Protein AF-A0A1X0NK76-F1 (afdb_monomer)

Organism: NCBI:txid67003

Mean predicted aligned error: 13.23 Å

Sequence (134 aa):
MSCSSSSSSSSSNCDDVDGAGICTAAGELAAQIEDCASVLTCIDSEVSVRSIQPLSPRGSTVTACVTWRTTPLLPPSPQTRTPPMTNTTETQSVTLRFSYSGGFTCGENSGSASVYESLMSLLLANGCGVRKGA

Nearest PDB structures (foldseek):
  8e5f-assembly1_A  TM=4.861E-01  e=2.074E+00  Pyrobaculum calidifontis
  8tw2-assembly1_HQ  TM=3.983E-01  e=6.989E+00  Acinetobacter phage AP205

pLDDT: mean 74.04, std 18.99, range [38.06, 94.12]

Structure (mmCIF, N/CA/C/O backbone):
data_AF-A0A1X0NK76-F1
#
_entry.id   AF-A0A1X0NK76-F1
#
loop_
_atom_site.group_PDB
_atom_site.id
_atom_site.type_symbol
_atom_site.label_atom_id
_atom_site.label_alt_id
_atom_site.label_comp_id
_atom_site.label_asym_id
_atom_site.label_entity_id
_atom_site.label_seq_id
_atom_site.pdbx_PDB_ins_code
_atom_site.Cartn_x
_atom_site.Cartn_y
_atom_site.Cartn_z
_atom_site.occupancy
_atom_site.B_iso_or_equiv
_atom_site.auth_seq_id
_atom_site.auth_comp_id
_atom_site.auth_asym_id
_atom_site.auth_atom_id
_atom_site.pdbx_PDB_model_num
ATOM 1 N N . MET A 1 1 ? 36.533 -6.574 -50.248 1.00 38.06 1 MET A N 1
ATOM 2 C CA . MET A 1 1 ? 36.543 -6.136 -48.836 1.00 38.06 1 MET A CA 1
ATOM 3 C C . MET A 1 1 ? 35.907 -4.753 -48.818 1.00 38.06 1 MET A C 1
ATOM 5 O O . MET A 1 1 ? 36.454 -3.885 -49.473 1.00 38.06 1 MET A O 1
ATOM 9 N N . SER A 1 2 ? 34.742 -4.456 -48.261 1.00 39.25 2 SER A N 1
ATOM 10 C CA . SER A 1 2 ? 33.716 -5.221 -47.553 1.00 39.25 2 SER A CA 1
ATOM 11 C C . SER A 1 2 ? 32.399 -4.464 -47.770 1.00 39.25 2 SER A C 1
ATOM 13 O O . SER A 1 2 ? 32.395 -3.236 -47.775 1.00 39.25 2 SER A O 1
ATOM 15 N N . CYS A 1 3 ? 31.301 -5.184 -47.980 1.00 39.66 3 CYS A N 1
ATOM 16 C CA . CYS A 1 3 ? 29.947 -4.642 -47.941 1.00 39.66 3 CYS A CA 1
ATOM 17 C C . CYS A 1 3 ? 29.453 -4.684 -46.488 1.00 39.66 3 CYS A C 1
ATOM 19 O O . CYS A 1 3 ? 29.413 -5.752 -45.881 1.00 39.66 3 CYS A O 1
ATOM 21 N N . SER A 1 4 ? 29.088 -3.534 -45.922 1.00 50.41 4 SER A N 1
ATOM 22 C CA . SER A 1 4 ? 28.442 -3.469 -44.609 1.00 50.41 4 SER A CA 1
ATOM 23 C C . SER A 1 4 ? 26.931 -3.455 -44.809 1.00 50.41 4 SER A C 1
ATOM 25 O O . SER A 1 4 ? 26.382 -2.490 -45.334 1.00 50.41 4 SER A O 1
ATOM 27 N N . SER A 1 5 ? 26.284 -4.556 -44.427 1.00 47.38 5 SER A N 1
ATOM 28 C CA . SER A 1 5 ? 24.828 -4.679 -44.359 1.00 47.38 5 SER A CA 1
ATOM 29 C C . SER A 1 5 ? 24.337 -4.281 -42.970 1.00 47.38 5 SER A C 1
ATOM 31 O O . SER A 1 5 ? 24.960 -4.610 -41.961 1.00 47.38 5 SER A O 1
ATOM 33 N N . SER A 1 6 ? 23.215 -3.572 -42.951 1.00 51.22 6 SER A N 1
ATOM 34 C CA . SER A 1 6 ? 22.440 -3.186 -41.779 1.00 51.22 6 SER A CA 1
ATOM 35 C C . SER A 1 6 ? 22.033 -4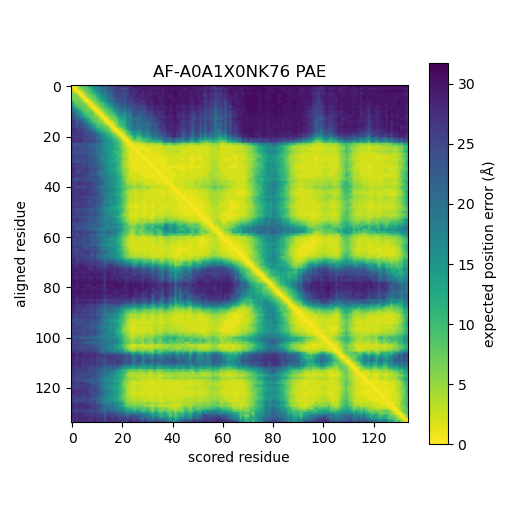.390 -40.925 1.00 51.22 6 SER A C 1
ATOM 37 O O . SER A 1 6 ? 21.531 -5.374 -41.460 1.00 51.22 6 SER A O 1
ATOM 39 N N . SER A 1 7 ? 22.144 -4.256 -39.602 1.00 42.97 7 SER A N 1
ATOM 40 C CA . SER A 1 7 ? 21.381 -5.059 -38.643 1.00 42.97 7 SER A CA 1
ATOM 41 C C . SER A 1 7 ? 20.783 -4.145 -37.585 1.00 42.97 7 SER A C 1
ATOM 43 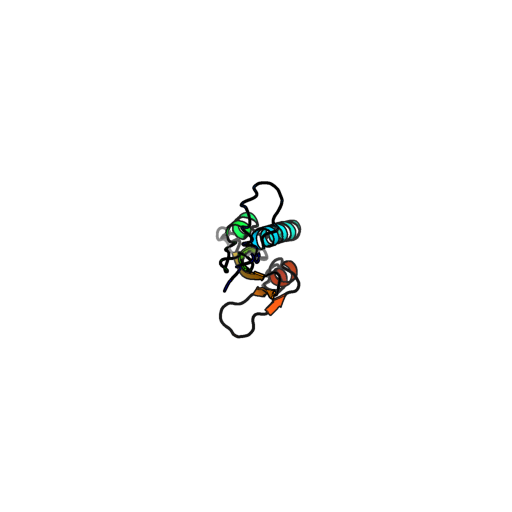O O . SER A 1 7 ? 21.488 -3.466 -36.840 1.00 42.97 7 SER A O 1
ATOM 45 N N . SER A 1 8 ? 19.457 -4.137 -37.578 1.00 50.38 8 SER A N 1
ATOM 46 C CA . SER A 1 8 ? 18.570 -3.549 -36.591 1.00 50.38 8 SER A CA 1
ATOM 47 C C . SER A 1 8 ? 18.885 -4.061 -35.186 1.00 50.38 8 SER A C 1
ATOM 49 O O . SER A 1 8 ? 18.878 -5.267 -34.956 1.00 50.38 8 SER A O 1
ATOM 51 N N . SER A 1 9 ? 19.054 -3.147 -34.236 1.00 47.81 9 SER A N 1
ATOM 52 C CA . SER A 1 9 ? 18.794 -3.422 -32.824 1.00 47.81 9 SER A CA 1
ATOM 53 C C . SER A 1 9 ? 17.889 -2.315 -32.327 1.00 47.81 9 SER A C 1
ATOM 55 O O . SER A 1 9 ? 18.305 -1.169 -32.192 1.00 47.81 9 SER A O 1
ATOM 57 N N . SER A 1 10 ? 16.623 -2.675 -32.150 1.00 44.28 10 SER A N 1
ATOM 58 C CA . SER A 1 10 ? 15.536 -1.837 -31.675 1.00 44.28 10 SER A CA 1
ATOM 59 C C . SER A 1 10 ? 15.910 -1.156 -30.358 1.00 44.28 10 SER A C 1
ATOM 61 O O . SER A 1 10 ? 15.769 -1.739 -29.283 1.00 44.28 10 SER A O 1
ATOM 63 N N . SER A 1 11 ? 16.354 0.096 -30.421 1.00 48.44 11 SER A N 1
ATOM 64 C CA . SER A 1 11 ? 16.222 1.022 -29.303 1.00 48.44 11 SER A CA 1
ATOM 65 C C . SER A 1 11 ? 14.723 1.216 -29.099 1.00 48.44 11 SER A C 1
ATOM 67 O O . SER A 1 11 ? 14.079 1.995 -29.796 1.00 48.44 11 SER A O 1
ATOM 69 N N . SER A 1 12 ? 14.144 0.419 -28.201 1.00 42.53 12 SER A N 1
ATOM 70 C CA . SER A 1 12 ? 12.794 0.656 -27.698 1.00 42.53 12 SER A CA 1
ATOM 71 C C . SER A 1 12 ? 12.861 1.927 -26.862 1.00 42.53 12 SER A C 1
ATOM 73 O O . SER A 1 12 ? 13.053 1.884 -25.650 1.00 42.53 12 SER A O 1
ATOM 75 N N . ASN A 1 13 ? 12.788 3.064 -27.546 1.00 45.31 13 ASN A N 1
ATOM 76 C CA . ASN A 1 13 ? 12.380 4.316 -26.950 1.00 45.31 13 ASN A CA 1
ATOM 77 C C . ASN A 1 13 ? 10.934 4.080 -26.517 1.00 45.31 13 ASN A C 1
ATOM 79 O O . ASN A 1 13 ? 10.034 4.067 -27.353 1.00 45.31 13 ASN A O 1
ATOM 83 N N . CYS A 1 14 ? 10.714 3.773 -25.239 1.00 47.19 14 CYS A N 1
ATOM 84 C CA . CYS A 1 14 ? 9.380 3.895 -24.676 1.00 47.19 14 CYS A CA 1
ATOM 85 C C . CYS A 1 14 ? 9.063 5.389 -24.655 1.00 47.19 14 CYS A C 1
ATOM 87 O O . CYS A 1 14 ? 9.479 6.114 -23.752 1.00 47.19 14 CYS A O 1
ATOM 89 N N . ASP A 1 15 ? 8.427 5.811 -25.746 1.00 41.28 15 ASP A N 1
ATOM 90 C CA . ASP A 1 15 ? 7.659 7.031 -25.880 1.00 41.28 15 ASP A CA 1
ATOM 91 C C . ASP A 1 15 ? 6.878 7.289 -24.589 1.00 41.28 15 ASP A C 1
ATOM 93 O O . ASP A 1 15 ? 6.196 6.412 -24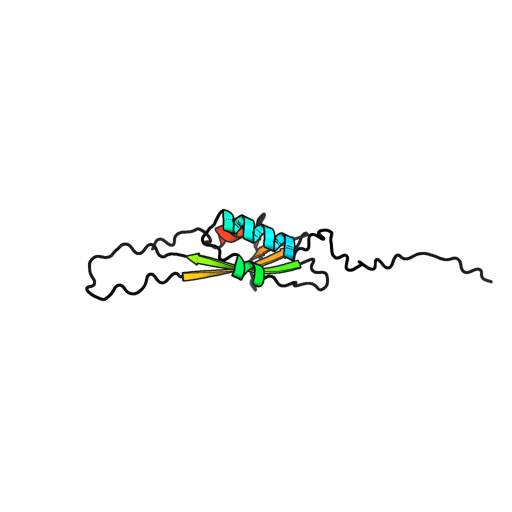.049 1.00 41.28 15 ASP A O 1
ATOM 97 N N . ASP A 1 16 ? 7.001 8.523 -24.127 1.00 46.84 16 ASP A N 1
ATOM 98 C CA . ASP A 1 16 ? 6.135 9.169 -23.160 1.00 46.84 16 ASP A CA 1
ATOM 99 C C . ASP A 1 16 ? 4.747 9.305 -23.820 1.00 46.84 16 ASP A C 1
ATOM 101 O O . ASP A 1 16 ? 4.423 10.316 -24.439 1.00 46.84 16 ASP A O 1
ATOM 105 N N . VAL A 1 17 ? 3.962 8.219 -23.821 1.00 45.56 17 VAL A N 1
ATOM 106 C CA . VAL A 1 17 ? 2.586 8.226 -24.338 1.00 45.56 17 VAL A CA 1
ATOM 107 C C . VAL A 1 17 ? 1.648 8.615 -23.203 1.00 45.56 17 VAL A C 1
ATOM 109 O O . VAL A 1 17 ? 1.134 7.777 -22.459 1.00 45.56 17 VAL A O 1
ATOM 112 N N . ASP A 1 18 ? 1.418 9.918 -23.099 1.00 51.28 18 ASP A N 1
ATOM 113 C CA . ASP A 1 18 ? 0.201 10.492 -22.540 1.00 51.28 18 ASP A CA 1
ATOM 114 C C . ASP A 1 18 ? -1.013 9.825 -23.231 1.00 51.28 18 ASP A C 1
ATOM 116 O O . ASP A 1 18 ? -1.192 9.942 -24.444 1.00 51.28 18 ASP A O 1
ATOM 120 N N . GLY A 1 19 ? -1.814 9.046 -22.488 1.00 42.97 19 GLY A N 1
ATOM 121 C CA . GLY A 1 19 ? -3.167 8.670 -22.936 1.00 42.97 19 GLY A CA 1
ATOM 122 C C . GLY A 1 19 ? -3.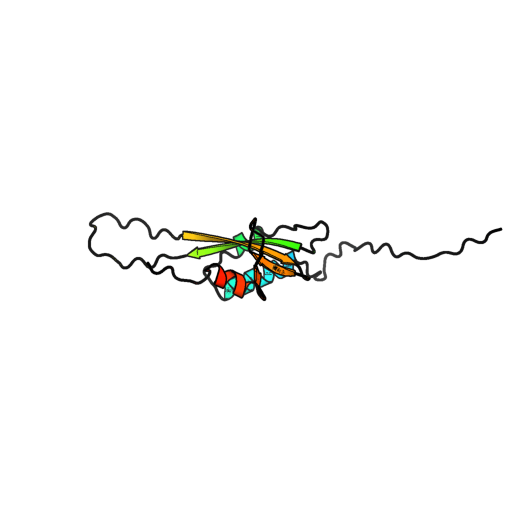565 7.189 -23.018 1.00 42.97 19 GLY A C 1
ATOM 123 O O . GLY A 1 19 ? -4.719 6.923 -23.346 1.00 42.97 19 GLY A O 1
ATOM 124 N N . ALA A 1 20 ? -2.717 6.208 -22.684 1.00 42.69 20 ALA A N 1
ATOM 125 C CA . ALA A 1 20 ? -3.162 4.807 -22.589 1.00 42.69 20 ALA A CA 1
ATOM 126 C C . ALA A 1 20 ? -2.395 4.013 -21.522 1.00 42.69 20 ALA A C 1
ATOM 128 O O . ALA A 1 20 ? -1.402 3.356 -21.815 1.00 42.69 20 ALA A O 1
ATOM 129 N N . GLY A 1 21 ? -2.893 4.092 -20.283 1.00 47.81 21 GLY A N 1
ATOM 130 C CA . GLY A 1 21 ? -2.732 3.122 -19.192 1.00 47.81 21 GLY A CA 1
ATOM 131 C C . GLY A 1 21 ? -1.534 2.175 -19.251 1.00 47.81 21 GLY A C 1
ATOM 132 O O . GLY A 1 21 ? -1.717 0.960 -19.304 1.00 47.81 21 GLY A O 1
ATOM 133 N N . ILE A 1 22 ? -0.308 2.695 -19.178 1.00 54.34 22 ILE A N 1
ATOM 134 C CA . ILE A 1 22 ? 0.816 1.862 -18.752 1.00 54.34 22 ILE A CA 1
ATOM 135 C C . ILE A 1 22 ? 0.543 1.563 -17.276 1.00 54.34 22 ILE A C 1
ATOM 137 O O . ILE A 1 22 ? 0.703 2.442 -16.429 1.00 54.34 22 ILE A O 1
ATOM 141 N N . CYS A 1 23 ? 0.071 0.352 -16.968 1.00 63.38 23 CYS A N 1
ATOM 142 C CA . CYS A 1 23 ? -0.099 -0.124 -15.596 1.00 63.38 23 CYS A CA 1
ATOM 143 C C . CYS A 1 23 ? 1.277 -0.155 -14.916 1.00 63.38 23 CYS A C 1
ATOM 145 O O . CYS A 1 23 ? 2.013 -1.144 -14.960 1.00 63.38 23 CYS A O 1
ATOM 147 N N . THR A 1 24 ? 1.682 0.972 -14.337 1.00 84.12 24 THR A N 1
ATOM 148 C CA . THR A 1 24 ? 2.908 1.062 -13.548 1.00 84.12 24 THR A CA 1
ATOM 149 C C . THR A 1 24 ? 2.697 0.325 -12.232 1.00 84.12 24 THR A C 1
ATOM 151 O O . THR A 1 24 ? 1.585 0.292 -11.711 1.00 84.12 24 THR A O 1
ATOM 154 N N . ALA A 1 25 ? 3.762 -0.236 -11.650 1.00 87.50 25 ALA A N 1
ATOM 155 C CA . ALA A 1 25 ? 3.647 -0.881 -10.339 1.00 87.50 25 ALA A CA 1
ATOM 156 C C . ALA A 1 25 ? 3.139 0.099 -9.261 1.00 87.50 25 ALA A C 1
ATOM 158 O O . ALA A 1 25 ? 2.504 -0.319 -8.299 1.00 87.50 25 ALA A O 1
ATOM 159 N N . ALA A 1 26 ? 3.393 1.402 -9.440 1.00 89.06 26 ALA A N 1
ATOM 160 C CA . ALA A 1 26 ? 2.852 2.458 -8.593 1.00 89.06 26 ALA A CA 1
ATOM 161 C C . ALA A 1 26 ? 1.334 2.620 -8.763 1.00 89.06 26 ALA A C 1
ATOM 163 O O . ALA A 1 26 ? 0.625 2.674 -7.765 1.00 89.06 26 ALA A O 1
ATOM 164 N N . GLY A 1 27 ? 0.838 2.667 -10.005 1.00 88.56 27 GLY A N 1
ATOM 165 C CA . GLY A 1 27 ? -0.596 2.760 -10.291 1.00 88.56 27 GLY A CA 1
ATOM 166 C C . GLY A 1 27 ? -1.368 1.523 -9.833 1.00 88.56 27 GLY A C 1
ATOM 167 O O . GLY A 1 27 ? -2.416 1.652 -9.212 1.00 88.56 27 GLY A O 1
ATOM 168 N N . GLU A 1 28 ? -0.805 0.336 -10.058 1.00 90.31 28 GLU A N 1
ATOM 169 C CA . GLU A 1 28 ? -1.365 -0.934 -9.583 1.00 90.31 28 GLU A CA 1
ATOM 170 C C . GLU A 1 28 ? -1.456 -0.969 -8.051 1.00 90.31 28 GLU A C 1
ATOM 172 O O . GLU A 1 28 ? -2.496 -1.295 -7.483 1.00 90.31 28 GLU A O 1
ATOM 177 N N . LEU A 1 29 ? -0.381 -0.568 -7.363 1.00 91.62 29 LEU A N 1
ATOM 178 C CA . LEU A 1 29 ? -0.381 -0.496 -5.907 1.00 91.62 29 LEU A CA 1
ATOM 179 C C . LEU A 1 29 ? -1.385 0.539 -5.380 1.00 91.62 29 LEU A C 1
ATOM 181 O O . LEU A 1 29 ? -2.043 0.280 -4.375 1.00 91.62 29 LEU A O 1
ATOM 185 N N . ALA A 1 30 ? -1.519 1.688 -6.047 1.00 92.56 30 ALA A N 1
ATOM 186 C CA . ALA A 1 30 ? -2.490 2.713 -5.674 1.00 92.56 30 ALA A CA 1
ATOM 187 C C . ALA A 1 30 ? -3.930 2.188 -5.765 1.00 92.56 30 ALA A C 1
ATOM 189 O O . ALA A 1 30 ? -4.662 2.287 -4.783 1.00 92.56 30 ALA A O 1
ATOM 190 N N . ALA A 1 31 ? -4.295 1.551 -6.884 1.00 91.81 31 ALA A N 1
ATOM 191 C CA . ALA A 1 31 ? -5.618 0.958 -7.070 1.00 91.81 31 ALA A CA 1
ATOM 192 C C . ALA A 1 31 ? -5.927 -0.087 -5.987 1.00 91.81 31 ALA A C 1
ATOM 194 O O . ALA A 1 31 ? -6.987 -0.054 -5.368 1.00 91.81 31 ALA A O 1
ATOM 195 N N . GLN A 1 32 ? -4.964 -0.956 -5.662 1.00 92.75 32 GLN A N 1
ATOM 196 C CA . GLN A 1 32 ? -5.156 -1.948 -4.604 1.00 92.75 32 GLN A CA 1
ATOM 197 C C . GLN A 1 32 ? -5.298 -1.326 -3.207 1.00 92.75 32 GLN A C 1
ATOM 199 O O . GLN A 1 32 ? -6.043 -1.856 -2.380 1.00 92.75 32 GLN A O 1
ATOM 204 N N . ILE A 1 33 ? -4.602 -0.219 -2.916 1.00 93.69 33 ILE A N 1
ATOM 205 C CA . ILE A 1 33 ? -4.783 0.531 -1.662 1.00 93.69 33 ILE A CA 1
ATOM 206 C C . ILE A 1 33 ? -6.201 1.105 -1.590 1.00 93.69 33 ILE A C 1
ATOM 208 O O . ILE A 1 33 ? -6.838 1.001 -0.542 1.00 93.69 33 ILE A O 1
ATOM 212 N N . GLU A 1 34 ? -6.700 1.689 -2.679 1.00 94.12 34 GLU A N 1
ATOM 213 C CA . GLU A 1 34 ? -8.059 2.235 -2.755 1.00 94.12 34 GLU A CA 1
ATOM 214 C C . GLU A 1 34 ? -9.123 1.137 -2.606 1.00 94.12 34 GLU A C 1
ATOM 216 O O . GLU A 1 34 ? -10.050 1.290 -1.806 1.00 94.12 34 GLU A O 1
ATOM 221 N N . ASP A 1 35 ? -8.941 -0.006 -3.270 1.00 93.31 35 ASP A N 1
ATOM 222 C CA . ASP A 1 35 ? -9.807 -1.180 -3.131 1.00 93.31 35 ASP A CA 1
ATOM 223 C C . ASP A 1 35 ? -9.818 -1.700 -1.687 1.00 93.31 35 ASP A C 1
ATOM 225 O O . ASP A 1 35 ? -10.878 -1.948 -1.103 1.00 93.31 35 ASP A O 1
ATOM 229 N N . CYS A 1 36 ? -8.641 -1.815 -1.062 1.00 92.38 36 CYS A N 1
ATOM 230 C CA . CYS A 1 36 ? -8.541 -2.218 0.338 1.00 92.38 36 CYS A CA 1
ATOM 231 C C . CYS A 1 36 ? -9.214 -1.203 1.264 1.00 92.38 36 CYS A C 1
ATOM 233 O O . CYS A 1 36 ? -9.888 -1.619 2.200 1.00 92.38 36 CYS A O 1
ATOM 235 N N . ALA A 1 37 ? -9.074 0.100 1.014 1.00 91.69 37 ALA A N 1
ATOM 236 C CA . ALA A 1 37 ? -9.703 1.148 1.816 1.00 91.69 37 ALA A CA 1
ATOM 237 C C . ALA A 1 37 ? -11.233 1.177 1.671 1.00 91.69 37 ALA A C 1
ATOM 239 O O . ALA A 1 37 ? -11.931 1.535 2.621 1.00 91.69 37 ALA A O 1
ATOM 240 N N . SER A 1 38 ? -11.763 0.746 0.521 1.00 92.06 38 SER A N 1
ATOM 241 C CA . SER A 1 38 ? -13.203 0.550 0.319 1.00 92.06 38 SER A CA 1
ATOM 242 C C . SER A 1 38 ? -13.774 -0.522 1.258 1.00 92.06 38 SER A C 1
ATOM 244 O O . SER A 1 38 ? -14.872 -0.371 1.794 1.00 92.06 38 SER A O 1
ATOM 246 N N . VAL A 1 39 ? -13.005 -1.587 1.511 1.00 91.00 39 VAL A N 1
ATOM 247 C CA . VAL A 1 39 ? -13.386 -2.683 2.420 1.00 91.00 39 VAL A CA 1
ATOM 248 C C . VAL A 1 39 ? -13.036 -2.363 3.880 1.00 91.00 39 VAL A C 1
ATOM 250 O O . VAL A 1 39 ? -13.825 -2.615 4.791 1.00 91.00 39 VAL A O 1
ATOM 253 N N . LEU A 1 40 ? -11.850 -1.804 4.115 1.00 88.06 40 LEU A N 1
ATOM 254 C CA . LEU A 1 40 ? -11.293 -1.449 5.415 1.00 88.06 40 LEU A CA 1
ATOM 255 C C . LEU A 1 40 ? -11.267 0.074 5.558 1.00 88.06 40 LEU A C 1
ATOM 257 O O . LEU A 1 40 ? -10.238 0.723 5.375 1.00 88.06 40 LEU A O 1
ATOM 261 N N . THR A 1 41 ? -12.396 0.646 5.975 1.00 87.38 41 THR A N 1
ATOM 262 C CA . THR A 1 41 ? -12.582 2.105 6.104 1.00 87.38 41 THR A CA 1
ATOM 263 C C . THR A 1 41 ? -11.680 2.773 7.151 1.00 87.38 41 THR A C 1
ATOM 265 O O . THR A 1 41 ? -11.757 3.980 7.363 1.00 87.38 41 THR A O 1
ATOM 268 N N . CYS A 1 42 ? -10.869 1.996 7.874 1.00 88.88 42 CYS A N 1
ATOM 269 C CA . CYS A 1 42 ? -9.862 2.504 8.795 1.00 88.88 42 CYS A CA 1
ATOM 270 C C . CYS A 1 42 ? -8.563 2.928 8.096 1.00 88.88 42 CYS A C 1
ATOM 272 O O . CYS A 1 42 ? -7.757 3.617 8.724 1.00 88.88 42 CYS A O 1
ATOM 274 N N . ILE A 1 43 ? -8.354 2.528 6.838 1.00 92.62 43 ILE A N 1
ATOM 275 C CA . ILE A 1 43 ? -7.182 2.893 6.040 1.00 92.62 43 ILE A CA 1
ATOM 276 C C . ILE A 1 43 ? -7.283 4.357 5.609 1.00 92.62 43 ILE A C 1
ATOM 278 O O . ILE A 1 43 ? -8.310 4.811 5.111 1.00 92.62 43 ILE A O 1
ATOM 282 N N . ASP A 1 44 ? -6.184 5.088 5.769 1.00 92.44 44 ASP A N 1
ATOM 283 C CA . ASP A 1 44 ? -6.009 6.429 5.225 1.00 92.44 44 ASP A CA 1
ATOM 284 C C . ASP A 1 44 ? -5.434 6.309 3.804 1.00 92.44 44 ASP A C 1
ATOM 286 O O . ASP A 1 44 ? -4.214 6.297 3.600 1.00 92.44 44 ASP A O 1
ATOM 290 N N . SER A 1 45 ? -6.316 6.099 2.821 1.00 92.00 45 SER A N 1
ATOM 291 C CA . SER A 1 45 ? -5.918 5.826 1.433 1.00 92.00 45 SER A CA 1
ATOM 292 C C . SER A 1 45 ? -5.159 6.993 0.812 1.00 92.00 45 SER A C 1
ATOM 294 O O . SER A 1 45 ? -4.145 6.765 0.161 1.00 92.00 45 SER A O 1
ATOM 296 N N . GLU A 1 46 ? -5.576 8.236 1.067 1.00 92.69 46 GLU A N 1
ATOM 297 C CA . GLU A 1 46 ? -4.920 9.427 0.517 1.00 92.69 46 GLU A CA 1
ATOM 298 C C . GLU A 1 46 ? -3.452 9.510 0.961 1.00 92.69 46 GLU A C 1
ATOM 300 O O . GLU A 1 46 ? -2.554 9.686 0.132 1.00 92.69 46 GLU A O 1
ATOM 305 N N . VAL A 1 47 ? -3.192 9.343 2.262 1.00 92.19 47 VAL A N 1
ATOM 306 C CA . VAL A 1 47 ? -1.824 9.343 2.801 1.00 92.19 47 VAL A CA 1
ATOM 307 C C . VAL A 1 47 ? -1.027 8.156 2.260 1.00 92.19 47 VAL A C 1
ATOM 309 O O . VAL A 1 47 ? 0.129 8.313 1.862 1.00 92.19 47 VAL A O 1
ATOM 312 N N . SER A 1 48 ? -1.652 6.981 2.194 1.00 92.62 48 SER A N 1
ATOM 313 C CA . SER A 1 48 ? -1.004 5.746 1.750 1.00 92.62 48 SER A CA 1
ATOM 314 C C . SER A 1 48 ? -0.603 5.801 0.272 1.00 92.62 48 SER A C 1
ATOM 316 O O . SER A 1 48 ? 0.532 5.467 -0.062 1.00 92.62 48 SER A O 1
ATOM 318 N N . VAL A 1 49 ? -1.472 6.300 -0.611 1.00 93.00 49 VAL A N 1
ATOM 319 C CA . VAL A 1 49 ? -1.185 6.462 -2.047 1.00 93.00 49 VAL A CA 1
ATOM 320 C C . VAL A 1 49 ? -0.089 7.504 -2.278 1.00 93.00 49 VAL A C 1
ATOM 322 O O . VAL A 1 49 ? 0.828 7.274 -3.064 1.00 93.00 49 VAL A O 1
ATOM 325 N N . ARG A 1 50 ? -0.108 8.627 -1.546 1.00 93.12 50 ARG A N 1
ATOM 326 C CA . ARG A 1 50 ? 0.953 9.649 -1.638 1.00 93.12 50 ARG A CA 1
ATOM 327 C C . ARG A 1 50 ? 2.324 9.156 -1.171 1.00 93.12 50 ARG A C 1
ATOM 329 O O . ARG A 1 50 ? 3.334 9.747 -1.541 1.00 93.12 50 ARG A O 1
ATOM 336 N N . SER A 1 51 ? 2.370 8.100 -0.361 1.00 93.31 51 SER A N 1
ATOM 337 C CA . SER A 1 51 ? 3.622 7.519 0.131 1.00 93.31 51 SER A CA 1
ATOM 338 C C . SER A 1 51 ? 4.320 6.593 -0.874 1.00 93.31 51 SER A 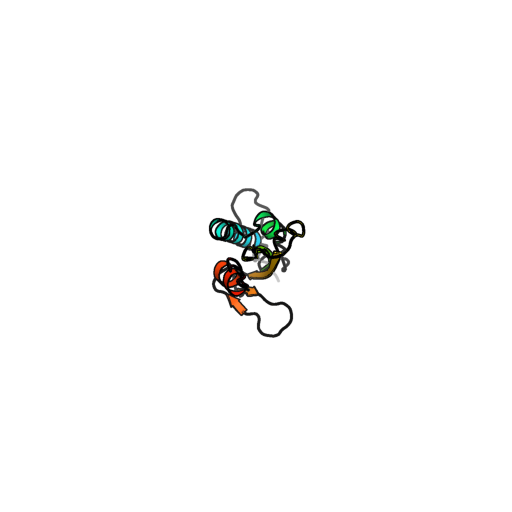C 1
ATOM 340 O O . SER A 1 51 ? 5.440 6.157 -0.607 1.00 93.31 51 SER A O 1
ATOM 342 N N . ILE A 1 52 ? 3.680 6.276 -2.007 1.00 93.25 52 ILE A N 1
ATOM 343 C CA . ILE A 1 52 ? 4.230 5.351 -2.999 1.00 93.25 52 ILE A CA 1
ATOM 344 C C . ILE A 1 52 ? 5.494 5.952 -3.620 1.00 93.25 52 ILE A C 1
ATOM 346 O O . ILE A 1 52 ? 5.472 7.039 -4.196 1.00 93.25 52 ILE A O 1
ATOM 350 N N . GLN A 1 53 ? 6.600 5.216 -3.542 1.00 90.44 53 GLN A N 1
ATOM 351 C CA . GLN A 1 53 ? 7.885 5.612 -4.108 1.00 90.44 53 GLN A CA 1
ATOM 352 C C . GLN A 1 53 ? 8.484 4.479 -4.950 1.00 90.44 53 GLN A C 1
ATOM 354 O O . GLN A 1 53 ? 8.518 3.326 -4.511 1.00 90.44 53 GLN A O 1
ATOM 359 N N . PRO A 1 54 ? 8.993 4.763 -6.160 1.00 88.00 54 PRO A N 1
ATOM 360 C CA . PRO A 1 54 ? 9.727 3.774 -6.935 1.00 88.00 54 PRO A CA 1
ATOM 361 C C . PRO A 1 54 ? 11.069 3.453 -6.263 1.00 88.00 54 PRO A C 1
ATOM 363 O O . PRO A 1 54 ? 11.855 4.344 -5.962 1.00 88.00 54 PRO A O 1
ATOM 366 N N . LEU A 1 55 ? 11.361 2.163 -6.079 1.00 84.50 55 LEU A N 1
ATOM 367 C CA . LEU A 1 55 ? 12.658 1.682 -5.571 1.00 84.50 55 LEU A CA 1
ATOM 368 C C . LEU A 1 55 ? 13.642 1.314 -6.687 1.00 84.50 55 LEU A C 1
ATOM 370 O O . LEU A 1 55 ? 14.800 0.997 -6.430 1.00 84.50 55 LEU A O 1
ATOM 374 N N . SER A 1 56 ? 13.177 1.291 -7.933 1.00 75.50 56 SER A N 1
ATOM 375 C CA . SER A 1 56 ? 13.966 0.879 -9.091 1.00 75.50 56 SER A CA 1
ATOM 376 C C . SER A 1 56 ? 13.850 1.925 -10.199 1.00 75.50 56 SER A C 1
ATOM 378 O O . SER A 1 56 ? 12.763 2.471 -10.393 1.00 75.50 56 SER A O 1
ATOM 380 N N . PRO A 1 57 ? 14.920 2.176 -10.976 1.00 68.00 57 PRO A N 1
ATOM 381 C CA . PRO A 1 57 ? 14.922 3.201 -12.023 1.00 68.00 57 PRO A CA 1
ATOM 382 C C . PRO A 1 57 ? 13.915 2.926 -13.148 1.00 68.00 57 PRO A C 1
ATOM 384 O O . PRO A 1 57 ? 13.557 3.833 -13.885 1.00 68.00 57 PRO A O 1
ATOM 387 N N . ARG A 1 58 ? 13.443 1.677 -13.278 1.00 71.25 58 ARG A N 1
ATOM 388 C CA . ARG A 1 58 ? 12.407 1.275 -14.243 1.00 71.25 58 ARG A CA 1
ATOM 389 C C . ARG A 1 58 ? 10.997 1.208 -13.646 1.00 71.25 58 ARG A C 1
ATOM 391 O O . ARG A 1 58 ? 10.086 0.762 -14.329 1.00 71.25 58 ARG A O 1
ATOM 398 N N . GLY A 1 59 ? 10.817 1.562 -12.370 1.00 70.50 59 GLY A N 1
ATOM 399 C CA . GLY A 1 59 ? 9.509 1.527 -11.704 1.00 70.50 59 GLY A CA 1
ATOM 400 C C . GLY A 1 59 ? 8.880 0.132 -11.589 1.00 70.50 59 GLY A C 1
ATOM 401 O O . GLY A 1 59 ? 7.685 0.023 -11.337 1.00 70.50 59 GLY A O 1
ATOM 402 N N . SER A 1 60 ? 9.658 -0.944 -11.763 1.00 82.12 60 SER A N 1
ATOM 403 C CA . SER A 1 60 ? 9.175 -2.332 -11.661 1.00 82.12 60 SER A CA 1
ATOM 404 C C . SER A 1 60 ? 8.981 -2.795 -10.216 1.00 82.12 60 SER A C 1
ATOM 406 O O . SER A 1 60 ? 8.365 -3.825 -9.950 1.00 82.12 60 SER A O 1
ATOM 408 N N . THR A 1 61 ? 9.551 -2.044 -9.280 1.00 87.88 61 THR A N 1
ATOM 409 C CA . THR A 1 61 ? 9.412 -2.220 -7.842 1.00 87.88 61 THR A CA 1
ATOM 410 C C . THR A 1 61 ? 9.110 -0.875 -7.206 1.00 87.88 61 THR A C 1
ATOM 412 O O . THR A 1 61 ? 9.829 0.100 -7.455 1.00 87.88 61 THR A O 1
ATOM 415 N N . VAL A 1 62 ? 8.111 -0.863 -6.335 1.00 91.25 62 VAL A N 1
ATOM 416 C CA . VAL A 1 62 ? 7.711 0.292 -5.532 1.00 91.25 62 VAL A CA 1
ATOM 417 C C . VAL A 1 62 ? 7.677 -0.077 -4.053 1.00 91.25 62 VAL A C 1
ATOM 419 O O . VAL A 1 62 ? 7.542 -1.248 -3.693 1.00 91.25 62 VAL A O 1
ATOM 422 N N . THR A 1 63 ? 7.815 0.929 -3.202 1.00 92.88 63 THR A N 1
ATOM 423 C CA . THR A 1 63 ? 7.542 0.859 -1.768 1.00 92.88 63 THR A CA 1
ATOM 424 C C . THR A 1 63 ? 6.392 1.794 -1.432 1.00 92.88 63 THR A C 1
ATOM 426 O O . THR A 1 63 ? 6.204 2.795 -2.121 1.00 92.88 63 THR A O 1
ATOM 429 N N . ALA A 1 64 ? 5.627 1.479 -0.397 1.00 93.88 64 ALA A N 1
ATOM 430 C CA . ALA A 1 64 ? 4.609 2.367 0.145 1.00 93.88 64 ALA A CA 1
ATOM 431 C C . ALA A 1 64 ? 4.453 2.146 1.646 1.00 93.88 64 ALA A C 1
ATOM 433 O O . ALA A 1 64 ? 4.656 1.042 2.149 1.00 93.88 64 ALA A O 1
ATOM 434 N N . CYS A 1 65 ? 4.052 3.198 2.346 1.00 93.56 65 CYS A N 1
ATOM 435 C CA . CYS A 1 65 ? 3.657 3.160 3.741 1.00 93.56 65 CYS A CA 1
ATOM 436 C C . CYS A 1 65 ? 2.129 3.218 3.824 1.00 93.56 65 CYS A C 1
ATOM 438 O O . CYS A 1 65 ? 1.524 4.277 3.650 1.00 93.56 65 CYS A O 1
ATOM 440 N N . VAL A 1 66 ? 1.489 2.076 4.077 1.00 93.19 66 VAL A N 1
ATOM 441 C CA . VAL A 1 66 ? 0.033 2.026 4.241 1.00 93.19 66 VAL A CA 1
ATOM 442 C C . VAL A 1 66 ? -0.312 2.332 5.685 1.00 93.19 66 VAL A C 1
ATOM 444 O O . VAL A 1 66 ? 0.164 1.662 6.598 1.00 93.19 66 VAL A O 1
ATOM 447 N N . THR A 1 67 ? -1.139 3.351 5.884 1.00 92.38 67 THR A N 1
ATOM 448 C CA . THR A 1 67 ? -1.480 3.904 7.196 1.00 92.38 67 THR A CA 1
ATOM 449 C C . THR A 1 67 ? -2.950 3.645 7.510 1.00 92.38 67 THR A C 1
ATOM 451 O O . THR A 1 67 ? -3.808 3.810 6.646 1.00 92.38 67 THR A O 1
ATOM 454 N N . TRP A 1 68 ? -3.269 3.262 8.745 1.00 92.69 68 TRP A N 1
ATOM 455 C CA . TRP A 1 68 ? -4.647 3.092 9.209 1.00 92.69 68 TRP A CA 1
ATOM 456 C C . TRP A 1 68 ? -4.828 3.564 10.648 1.00 92.69 68 TRP A C 1
ATOM 458 O O . TRP A 1 68 ? -3.889 3.652 11.439 1.00 92.69 68 TRP A O 1
ATOM 468 N N . ARG A 1 69 ? -6.071 3.874 11.003 1.00 88.44 69 ARG A N 1
ATOM 469 C CA . ARG A 1 69 ? -6.456 4.326 12.339 1.00 88.44 69 ARG A CA 1
ATOM 470 C C . ARG A 1 69 ? -7.044 3.178 13.142 1.00 88.44 69 ARG A C 1
ATOM 472 O O . ARG A 1 69 ? -7.906 2.445 12.666 1.00 88.44 69 ARG A O 1
ATOM 479 N N . THR A 1 70 ? -6.611 3.056 14.387 1.00 80.88 70 THR A N 1
ATOM 480 C CA . THR A 1 70 ? -7.128 2.078 15.341 1.00 80.88 70 THR A CA 1
ATOM 481 C C . THR A 1 70 ? -7.876 2.825 16.433 1.00 80.88 70 THR A C 1
ATOM 483 O O . THR A 1 70 ? -7.321 3.700 17.098 1.00 80.88 70 THR A O 1
ATOM 486 N N . THR A 1 71 ? -9.154 2.504 16.616 1.00 67.50 71 THR A N 1
ATOM 487 C CA . THR A 1 71 ? -9.942 3.055 17.720 1.00 67.50 71 THR A CA 1
ATOM 488 C C . THR A 1 71 ? -9.808 2.124 18.924 1.00 67.50 71 THR A C 1
ATOM 490 O O . THR A 1 71 ? -10.196 0.956 18.813 1.00 67.50 71 THR A O 1
ATOM 493 N N . PRO A 1 72 ? -9.271 2.587 20.066 1.00 62.44 72 PRO A N 1
ATOM 494 C CA . PRO A 1 72 ? -9.246 1.772 21.270 1.00 62.44 72 PRO A CA 1
ATOM 495 C C . PRO A 1 72 ? -10.680 1.504 21.748 1.00 62.44 72 PRO A C 1
ATOM 497 O O . PRO A 1 72 ? -11.473 2.431 21.923 1.00 62.44 72 PRO A O 1
ATOM 500 N N . LEU A 1 73 ? -11.014 0.231 21.980 1.00 57.88 73 LEU A N 1
ATOM 501 C CA . LEU A 1 73 ? -12.210 -0.170 22.723 1.00 57.88 73 LEU A CA 1
ATOM 502 C C . LEU A 1 73 ? -11.931 0.069 24.212 1.00 57.88 73 LEU A C 1
ATOM 504 O O . LEU A 1 73 ? -11.688 -0.872 24.962 1.00 57.88 73 LEU A O 1
ATOM 508 N N . LEU A 1 74 ? -11.911 1.327 24.655 1.00 57.34 74 LEU A N 1
ATOM 509 C CA . LEU A 1 74 ? -11.961 1.580 26.091 1.00 57.34 74 LEU A CA 1
ATOM 510 C C . LEU A 1 74 ? -13.380 1.228 26.564 1.00 57.34 74 LEU A C 1
ATOM 512 O O . LEU A 1 74 ? -14.331 1.878 26.112 1.00 57.34 74 LEU A O 1
ATOM 516 N N . PRO A 1 75 ? -13.576 0.235 27.455 1.00 54.78 75 PRO A N 1
ATOM 517 C CA . PRO A 1 75 ? -14.837 0.158 28.169 1.00 54.78 75 PRO A CA 1
ATOM 518 C C . PRO A 1 75 ? -15.007 1.486 28.921 1.00 54.78 75 PRO A C 1
ATOM 520 O O . PRO A 1 75 ? -14.027 1.994 29.479 1.00 54.78 75 PRO A O 1
ATOM 523 N N . PRO A 1 76 ? -16.208 2.085 28.934 1.00 52.47 76 PRO A N 1
ATOM 524 C CA . PRO A 1 76 ? -16.452 3.274 29.730 1.00 52.47 76 PRO A CA 1
ATOM 525 C C . PRO A 1 76 ? -16.275 2.885 31.200 1.00 52.47 76 PRO A C 1
ATOM 527 O O . PRO A 1 76 ? -17.190 2.347 31.812 1.00 52.47 76 PRO A O 1
ATOM 530 N N . SER A 1 77 ? -15.084 3.094 31.760 1.00 51.69 77 SER A N 1
ATOM 531 C CA . SER A 1 77 ? -14.832 2.875 33.181 1.00 51.69 77 SER A CA 1
ATOM 532 C C . SER A 1 77 ? -15.550 3.987 33.949 1.00 51.69 77 SER A C 1
ATOM 534 O O . SER A 1 77 ? -15.162 5.150 33.826 1.00 51.69 77 SER A O 1
ATOM 536 N N . PRO A 1 78 ? -16.587 3.685 34.750 1.00 56.19 78 PRO A N 1
ATOM 537 C CA . PRO A 1 78 ? -17.419 4.706 35.387 1.00 56.19 78 PRO A CA 1
ATOM 538 C C . PRO A 1 78 ? -16.758 5.377 36.610 1.00 56.19 78 PRO A C 1
ATOM 540 O O . PRO A 1 78 ? -17.452 5.985 37.419 1.00 56.19 78 PRO A O 1
ATOM 543 N N . GLN A 1 79 ? -15.435 5.270 36.792 1.00 53.00 79 GLN A N 1
ATOM 544 C CA . GLN A 1 79 ? -14.771 5.571 38.070 1.00 53.00 79 GLN A CA 1
ATOM 545 C C . GLN A 1 79 ? -13.659 6.624 38.033 1.00 53.00 79 GLN A C 1
ATOM 547 O O . GLN A 1 79 ? -12.799 6.642 38.912 1.00 53.00 79 GLN A O 1
ATOM 552 N N . THR A 1 80 ? -13.663 7.574 37.097 1.00 46.28 80 THR A N 1
ATOM 553 C CA . THR A 1 80 ? -12.749 8.718 37.248 1.00 46.28 80 THR A CA 1
ATOM 554 C C . THR A 1 80 ? -13.426 10.028 36.887 1.00 46.28 80 THR A C 1
ATOM 556 O O . THR A 1 80 ? -13.770 10.301 35.744 1.00 46.28 80 THR A O 1
ATOM 559 N N . ARG A 1 81 ? -13.638 10.842 37.923 1.00 53.16 81 ARG A N 1
ATOM 560 C CA . ARG A 1 81 ? -14.180 12.204 37.903 1.00 53.16 81 ARG A CA 1
ATOM 561 C C . ARG A 1 81 ? -13.114 13.183 37.381 1.00 53.16 81 ARG A C 1
ATOM 563 O O . ARG A 1 81 ? -12.769 14.158 38.039 1.00 53.16 81 ARG A O 1
ATOM 570 N N . THR A 1 82 ? -12.560 12.873 36.218 1.00 55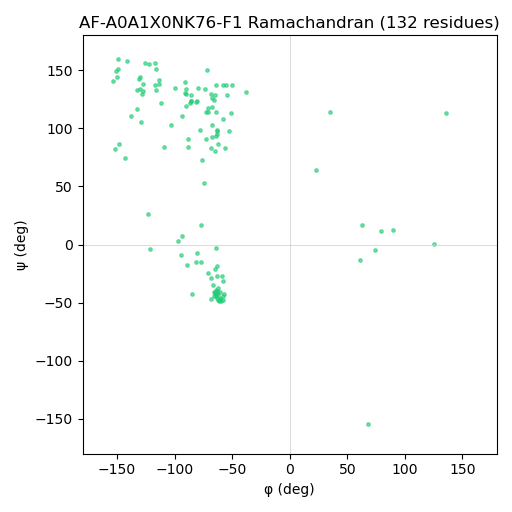.59 82 THR A N 1
ATOM 571 C CA . THR A 1 82 ? -11.552 13.643 35.483 1.00 55.59 82 THR A CA 1
ATOM 572 C C . THR A 1 82 ? -12.118 13.808 34.070 1.00 55.59 82 THR A C 1
ATOM 574 O O . THR A 1 82 ? -12.744 12.861 33.589 1.00 55.59 82 THR A O 1
ATOM 577 N N . PRO A 1 83 ? -12.015 14.984 33.414 1.00 54.78 83 PRO A N 1
ATOM 578 C CA . PRO A 1 83 ? -12.571 15.165 32.070 1.00 54.78 83 PRO A CA 1
ATOM 579 C C . PRO A 1 83 ? -12.098 14.024 31.156 1.00 54.78 83 PRO A C 1
ATOM 581 O O . PRO A 1 83 ? -10.930 13.645 31.266 1.00 54.78 83 PRO A O 1
ATOM 584 N N . PRO A 1 84 ? -12.979 13.444 30.316 1.00 53.94 84 PRO A N 1
ATOM 585 C CA . PRO A 1 84 ? -12.660 12.256 29.535 1.00 53.94 84 PRO A CA 1
ATOM 586 C C . PRO A 1 84 ? -11.441 12.563 28.674 1.00 53.94 84 PRO A C 1
ATOM 588 O O . PRO A 1 84 ? -11.497 13.368 27.743 1.00 53.94 84 PRO A O 1
ATOM 591 N N . MET A 1 85 ? -10.314 11.973 29.056 1.00 48.91 85 MET A N 1
ATOM 592 C CA . MET A 1 85 ? -9.036 12.161 28.399 1.00 48.91 85 MET A CA 1
ATOM 593 C C . MET A 1 85 ? -9.125 11.404 27.076 1.00 48.91 85 MET A C 1
ATOM 595 O O . MET A 1 85 ? -8.946 10.196 27.038 1.00 48.91 85 MET A O 1
ATOM 599 N N . THR A 1 86 ? -9.575 12.137 26.056 1.00 52.75 86 THR A N 1
ATOM 600 C CA . THR A 1 86 ? -9.432 11.916 24.613 1.00 52.75 86 THR A CA 1
ATOM 601 C C . THR A 1 86 ? -9.444 10.454 24.162 1.00 52.75 86 THR A C 1
ATOM 603 O O . THR A 1 86 ? -8.487 9.717 24.386 1.00 52.75 86 THR A O 1
ATOM 606 N N . ASN A 1 87 ? -10.478 10.063 23.405 1.00 53.97 87 ASN A N 1
ATOM 607 C CA . ASN A 1 87 ? -10.415 8.917 22.492 1.00 53.97 87 ASN A CA 1
ATOM 608 C C . ASN A 1 87 ? -9.249 9.138 21.515 1.00 53.97 87 ASN A C 1
ATOM 610 O O . ASN A 1 87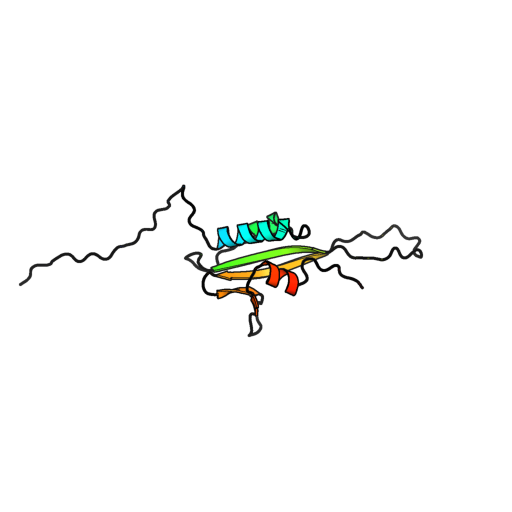 ? -9.424 9.680 20.422 1.00 53.97 87 ASN A O 1
ATOM 614 N N . THR A 1 88 ? -8.040 8.799 21.947 1.00 60.59 88 THR A N 1
ATOM 615 C CA . THR A 1 88 ? -6.815 9.038 21.197 1.00 60.59 88 THR A CA 1
ATOM 616 C C . THR A 1 88 ? -6.785 7.955 20.140 1.00 60.59 88 THR A C 1
ATOM 618 O O . THR A 1 88 ? -6.508 6.794 20.423 1.00 60.59 88 THR A O 1
ATOM 621 N N . THR A 1 89 ? -7.220 8.316 18.938 1.00 69.56 89 THR A N 1
ATOM 622 C CA . THR A 1 89 ? -7.174 7.417 17.790 1.00 69.56 89 THR A CA 1
ATOM 623 C C . THR A 1 89 ? -5.705 7.140 17.499 1.00 69.56 89 THR A C 1
ATOM 625 O O . THR A 1 89 ? -4.965 8.066 17.174 1.00 69.56 89 THR A O 1
ATOM 628 N N . GLU A 1 90 ? -5.268 5.894 17.671 1.00 81.31 90 GLU A N 1
ATOM 629 C CA . GLU A 1 90 ? -3.886 5.516 17.393 1.00 81.31 90 GLU A CA 1
ATOM 630 C C . GLU A 1 90 ? -3.721 5.304 15.890 1.00 81.31 90 GLU A C 1
ATOM 632 O O . GLU A 1 90 ? -4.412 4.476 15.293 1.00 81.31 90 GLU A O 1
ATOM 637 N N . THR A 1 91 ? -2.787 6.018 15.271 1.00 85.75 91 THR A N 1
ATOM 638 C CA . THR A 1 91 ? -2.402 5.766 13.880 1.00 85.75 91 THR A CA 1
ATOM 639 C C . THR A 1 91 ? -1.338 4.671 13.844 1.00 85.75 91 THR A C 1
ATOM 641 O O . THR A 1 91 ? -0.346 4.741 14.565 1.00 85.75 91 THR A O 1
ATOM 644 N N . GLN A 1 92 ? -1.559 3.649 13.025 1.00 90.12 92 GLN A N 1
ATOM 645 C CA . GLN A 1 92 ? -0.630 2.554 12.753 1.00 90.12 92 GLN A CA 1
ATOM 646 C C . GLN A 1 92 ? -0.242 2.589 11.274 1.00 90.12 92 GLN A C 1
ATOM 648 O O . GLN A 1 92 ? -0.982 3.123 10.446 1.00 90.12 92 GLN A O 1
ATOM 653 N N . SER A 1 93 ? 0.913 2.028 10.935 1.00 91.81 93 SER A N 1
ATOM 654 C CA . SER A 1 93 ? 1.398 2.012 9.558 1.00 91.81 93 SER A CA 1
ATOM 655 C C . SER A 1 93 ? 2.275 0.803 9.277 1.00 91.81 93 SER A C 1
ATOM 657 O O . SER A 1 93 ? 3.007 0.353 10.158 1.00 91.81 93 SER A O 1
ATOM 659 N N . VAL A 1 94 ? 2.261 0.331 8.032 1.00 92.25 94 VAL A N 1
ATOM 660 C CA . VAL A 1 94 ? 3.169 -0.708 7.546 1.00 92.25 94 VAL A CA 1
ATOM 661 C C . VAL A 1 94 ? 3.854 -0.268 6.261 1.00 92.25 94 VAL A C 1
ATOM 663 O O . VAL A 1 94 ? 3.200 0.154 5.306 1.00 92.25 94 VAL A O 1
ATOM 666 N N . THR A 1 95 ? 5.179 -0.396 6.227 1.00 92.44 95 THR A N 1
ATOM 667 C CA . THR A 1 95 ? 5.951 -0.238 4.995 1.00 92.44 95 THR A CA 1
ATOM 668 C C . THR A 1 95 ? 5.974 -1.565 4.250 1.00 92.44 95 THR A C 1
ATOM 670 O O . THR A 1 95 ? 6.419 -2.584 4.783 1.00 92.44 95 THR A O 1
ATOM 673 N N . LEU A 1 96 ? 5.514 -1.547 3.005 1.00 92.50 96 LEU A N 1
ATOM 674 C CA . LEU A 1 96 ? 5.514 -2.697 2.114 1.00 92.50 96 LEU A CA 1
ATOM 675 C C . LEU A 1 96 ? 6.279 -2.395 0.836 1.00 92.50 96 LEU A C 1
ATOM 677 O O . LEU A 1 96 ? 6.347 -1.255 0.383 1.00 92.50 96 LEU A O 1
ATOM 681 N N . ARG A 1 97 ? 6.778 -3.451 0.203 1.00 92.62 97 ARG A N 1
ATOM 682 C CA . ARG A 1 97 ? 7.340 -3.418 -1.141 1.00 92.62 97 ARG A CA 1
ATOM 683 C C . ARG A 1 97 ? 6.496 -4.280 -2.071 1.00 92.62 97 ARG A C 1
ATOM 685 O O . ARG A 1 97 ? 6.204 -5.433 -1.754 1.00 92.62 97 ARG A O 1
ATOM 692 N N . PHE A 1 98 ? 6.173 -3.734 -3.238 1.00 91.00 98 PHE A N 1
ATOM 693 C CA . PHE A 1 98 ? 5.466 -4.422 -4.312 1.00 91.00 98 PHE A CA 1
ATOM 694 C C . PHE A 1 98 ? 6.349 -4.528 -5.557 1.00 91.00 98 PHE A C 1
ATOM 696 O O . PHE A 1 98 ? 7.040 -3.581 -5.943 1.00 91.00 98 PHE A O 1
ATOM 703 N N . SER A 1 99 ? 6.330 -5.697 -6.192 1.00 88.62 99 SER A N 1
ATOM 704 C CA . SER A 1 99 ? 6.922 -5.913 -7.512 1.00 88.62 99 SER A CA 1
ATOM 705 C C . SER A 1 99 ? 6.158 -7.001 -8.256 1.00 88.62 99 SER A C 1
ATOM 707 O O . SER A 1 99 ? 5.779 -8.002 -7.650 1.00 88.62 99 SER A O 1
ATOM 709 N N . TYR A 1 100 ? 6.005 -6.863 -9.573 1.00 81.75 100 TYR A N 1
ATOM 710 C CA . TYR A 1 100 ? 5.282 -7.849 -10.388 1.00 81.75 100 TYR A CA 1
ATOM 711 C C . TYR A 1 100 ? 5.860 -9.270 -10.299 1.00 81.75 100 TYR A C 1
ATOM 713 O O . TYR A 1 100 ? 5.122 -10.243 -10.387 1.00 81.75 100 TYR A O 1
ATOM 721 N N . SER A 1 101 ? 7.175 -9.402 -10.104 1.00 80.81 101 SER A N 1
ATOM 722 C CA . SER A 1 101 ? 7.854 -10.700 -9.993 1.00 80.81 101 SER A CA 1
ATOM 723 C C . SER A 1 101 ? 7.932 -11.251 -8.567 1.00 80.81 101 SER A C 1
ATOM 725 O O . SER A 1 101 ? 8.253 -12.422 -8.396 1.00 80.81 101 SER A O 1
ATOM 727 N N . GLY A 1 102 ? 7.734 -10.407 -7.550 1.00 77.12 102 GLY A N 1
ATOM 728 C CA . GLY A 1 102 ? 7.992 -10.741 -6.142 1.00 77.12 102 GLY A CA 1
ATOM 729 C C . GLY A 1 102 ? 6.784 -10.615 -5.216 1.00 77.1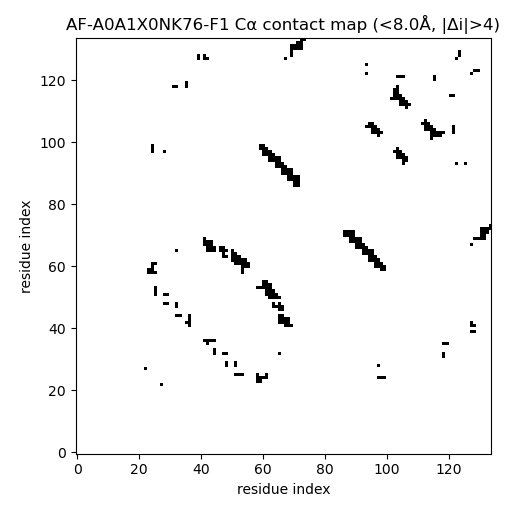2 102 GLY A C 1
ATOM 730 O O . GLY A 1 102 ? 6.905 -10.943 -4.040 1.00 77.12 102 GLY A O 1
ATOM 731 N N . GLY A 1 103 ? 5.641 -10.141 -5.720 1.00 86.12 103 GLY A N 1
ATOM 732 C CA . GLY A 1 103 ? 4.424 -9.950 -4.933 1.00 86.12 103 GLY A CA 1
ATOM 733 C C . GLY A 1 103 ? 4.549 -8.842 -3.887 1.00 86.12 103 GLY A C 1
ATOM 734 O O . GLY A 1 103 ? 5.341 -7.903 -4.041 1.00 86.12 103 GLY A O 1
ATOM 735 N N . PHE A 1 104 ? 3.742 -8.955 -2.830 1.00 88.81 104 PHE A N 1
ATOM 736 C CA . PHE A 1 104 ? 3.737 -8.045 -1.688 1.00 88.81 104 PHE A CA 1
ATOM 737 C C . PHE A 1 104 ? 4.687 -8.546 -0.615 1.00 88.81 104 PHE A C 1
ATOM 739 O O . PHE A 1 104 ? 4.612 -9.697 -0.197 1.00 88.81 104 PHE A O 1
ATOM 746 N N . THR A 1 105 ? 5.557 -7.676 -0.124 1.00 90.00 105 THR A N 1
ATOM 747 C CA . THR A 1 105 ? 6.510 -8.020 0.931 1.00 90.00 105 THR A CA 1
ATOM 748 C C . THR A 1 105 ? 6.484 -6.976 2.031 1.00 90.00 105 THR A C 1
ATOM 750 O O . THR A 1 105 ? 6.333 -5.788 1.758 1.00 90.00 105 THR A O 1
ATOM 753 N N . CYS A 1 106 ? 6.623 -7.420 3.278 1.00 86.12 106 CYS A N 1
ATOM 754 C CA . CYS A 1 106 ? 6.734 -6.555 4.450 1.00 86.12 106 CYS A CA 1
ATOM 755 C C . CYS A 1 106 ? 7.975 -6.960 5.250 1.00 86.12 106 CYS A C 1
ATOM 757 O O . CYS A 1 106 ? 8.168 -8.147 5.520 1.00 86.12 106 CYS A O 1
ATOM 759 N N . GLY A 1 107 ? 8.794 -5.980 5.635 1.00 72.25 107 GLY A N 1
ATOM 760 C CA . GLY A 1 107 ? 9.963 -6.181 6.490 1.00 72.25 107 GLY A CA 1
ATOM 761 C C . GLY A 1 107 ? 11.201 -5.428 6.008 1.00 72.25 107 GLY A C 1
ATOM 762 O O . GLY A 1 107 ? 11.798 -5.777 4.992 1.00 72.25 107 GLY A O 1
ATOM 763 N N . GLU A 1 108 ? 11.626 -4.439 6.791 1.00 59.28 108 GLU A N 1
ATOM 764 C CA . GLU A 1 108 ? 12.998 -3.934 6.779 1.00 59.28 108 GLU A CA 1
ATOM 765 C C . GLU A 1 108 ? 13.818 -4.733 7.811 1.00 59.28 108 GLU A C 1
ATOM 767 O O . GLU A 1 108 ? 13.398 -4.918 8.950 1.00 59.28 108 GLU A O 1
ATOM 772 N N . ASN A 1 109 ? 15.014 -5.186 7.428 1.00 47.84 109 ASN A N 1
ATOM 773 C CA . ASN A 1 109 ? 16.120 -5.548 8.333 1.00 47.84 109 ASN A CA 1
ATOM 774 C C . ASN A 1 109 ? 16.182 -6.890 9.098 1.00 47.84 109 ASN A C 1
ATOM 776 O O . ASN A 1 109 ? 17.095 -7.045 9.908 1.00 47.84 109 ASN A O 1
ATOM 780 N N . SER A 1 110 ? 15.372 -7.920 8.844 1.00 46.91 110 SER A N 1
ATOM 781 C CA . SER A 1 110 ? 15.651 -9.241 9.462 1.00 46.91 110 SER A CA 1
ATOM 782 C C . SER A 1 110 ? 15.348 -10.426 8.562 1.00 46.91 110 SER A C 1
ATOM 784 O O . SER A 1 110 ? 14.365 -11.120 8.768 1.00 46.91 110 SER A O 1
ATOM 786 N N . GLY A 1 111 ? 16.215 -10.643 7.563 1.00 51.22 111 GLY A N 1
ATOM 787 C CA . GLY A 1 111 ? 16.547 -11.949 6.953 1.00 51.22 111 GLY A CA 1
ATOM 788 C C . GLY A 1 111 ? 15.448 -12.778 6.270 1.00 51.22 111 GLY A C 1
ATOM 789 O O . GLY A 1 111 ? 15.765 -13.702 5.530 1.00 51.22 111 GLY A O 1
ATOM 790 N N . SER A 1 112 ? 14.180 -12.451 6.471 1.00 59.84 112 SER A N 1
ATOM 791 C CA . SER A 1 112 ? 13.009 -13.204 6.040 1.00 59.84 112 SER A CA 1
ATOM 792 C C . SER A 1 112 ? 11.875 -12.206 5.842 1.00 59.84 112 SER A C 1
ATOM 794 O O . SER A 1 112 ? 11.066 -11.967 6.734 1.00 59.84 112 SER A O 1
ATOM 796 N N . ALA A 1 113 ? 11.865 -11.560 4.675 1.00 72.62 113 ALA A N 1
ATOM 797 C CA . ALA A 1 113 ? 10.713 -10.784 4.244 1.00 72.62 113 ALA A CA 1
ATOM 798 C C . ALA A 1 113 ? 9.563 -11.762 3.977 1.00 72.62 113 ALA A C 1
ATOM 800 O O . ALA A 1 113 ? 9.685 -12.642 3.123 1.00 72.62 113 ALA A O 1
ATOM 801 N N . SER A 1 114 ? 8.463 -11.626 4.714 1.00 83.88 114 SER A N 1
ATOM 802 C CA . SER A 1 114 ? 7.261 -12.409 4.441 1.00 83.88 114 SER A CA 1
ATOM 803 C C . SER A 1 114 ? 6.682 -11.960 3.105 1.00 83.88 114 SER A C 1
ATOM 805 O O . SER A 1 114 ? 6.451 -10.765 2.899 1.00 83.88 114 SER A O 1
ATOM 807 N N . VAL A 1 115 ? 6.470 -12.918 2.205 1.00 88.75 115 VAL A N 1
ATOM 808 C CA . VAL A 1 115 ? 5.764 -12.700 0.942 1.00 88.75 115 VAL A CA 1
ATOM 809 C C . VAL A 1 115 ? 4.286 -12.970 1.182 1.00 88.75 115 VAL A C 1
ATOM 811 O O . VAL A 1 115 ? 3.919 -14.006 1.734 1.00 88.75 115 VAL A O 1
ATOM 814 N N . TYR A 1 116 ? 3.447 -12.032 0.771 1.00 88.00 116 TYR A N 1
ATOM 815 C CA . TYR A 1 116 ? 2.000 -12.095 0.889 1.00 88.00 116 TYR A CA 1
ATOM 816 C C . TYR A 1 116 ? 1.382 -12.183 -0.504 1.00 88.00 116 TYR A C 1
ATOM 818 O O . TYR A 1 116 ? 1.834 -11.525 -1.443 1.00 88.00 116 TYR A O 1
ATOM 826 N N . GLU A 1 117 ? 0.319 -12.978 -0.623 1.00 87.00 117 GLU A N 1
ATOM 827 C CA . GLU A 1 117 ? -0.401 -13.169 -1.887 1.00 87.00 117 GLU A CA 1
ATOM 828 C C . GLU A 1 117 ? -1.196 -11.924 -2.310 1.00 87.00 117 GLU A C 1
ATOM 830 O O . GLU A 1 117 ? -1.444 -11.725 -3.495 1.00 87.00 117 GLU A O 1
ATOM 835 N N . SER A 1 118 ? -1.576 -11.066 -1.357 1.00 90.56 118 SER A N 1
ATOM 836 C CA . SER A 1 118 ? -2.317 -9.829 -1.620 1.00 90.56 118 SER A CA 1
ATOM 837 C C . SER A 1 118 ? -1.987 -8.732 -0.607 1.00 90.56 118 SER A C 1
ATOM 839 O O . SER A 1 118 ? -1.558 -9.018 0.519 1.00 90.56 118 SER A O 1
ATOM 841 N N . LEU A 1 119 ? -2.256 -7.475 -0.981 1.00 91.00 119 LEU A N 1
ATOM 842 C CA . LEU A 1 119 ? -2.180 -6.335 -0.066 1.00 91.00 119 LEU A CA 1
ATOM 843 C C . LEU A 1 119 ? -3.090 -6.533 1.155 1.00 91.00 119 LEU A C 1
ATOM 845 O O . LEU A 1 119 ? -2.668 -6.295 2.283 1.00 91.00 119 LEU A O 1
ATOM 849 N N . MET A 1 120 ? -4.307 -7.038 0.945 1.00 92.31 120 MET A N 1
ATOM 850 C CA . MET A 1 120 ? -5.264 -7.310 2.018 1.00 92.31 120 MET A CA 1
ATOM 851 C C . MET A 1 120 ? -4.687 -8.279 3.059 1.00 92.31 120 MET A C 1
ATOM 853 O O . MET A 1 120 ? -4.727 -8.004 4.257 1.00 92.31 120 MET A O 1
ATOM 857 N N . SER A 1 121 ? -4.091 -9.391 2.617 1.00 89.81 121 SER A N 1
ATOM 858 C CA . SER A 1 121 ? -3.462 -10.373 3.511 1.00 89.81 121 SER A CA 1
ATOM 859 C C . SER A 1 121 ? -2.317 -9.760 4.322 1.00 89.81 121 SER A C 1
ATOM 861 O O . SER A 1 121 ? -2.203 -10.033 5.516 1.00 89.81 121 SER A O 1
ATOM 863 N N . LEU A 1 122 ? -1.498 -8.907 3.694 1.00 91.75 122 LEU A N 1
ATOM 864 C CA . LEU A 1 122 ? -0.421 -8.176 4.364 1.00 91.75 122 LEU A CA 1
ATOM 865 C C . LEU A 1 122 ? -0.983 -7.242 5.439 1.00 91.75 122 LEU A C 1
ATOM 867 O O . LEU A 1 122 ? -0.509 -7.255 6.574 1.00 91.75 122 LEU A O 1
ATOM 871 N N . LEU A 1 123 ? -2.011 -6.461 5.112 1.00 91.44 123 LEU A N 1
ATOM 872 C CA . LEU A 1 123 ? -2.621 -5.509 6.037 1.00 91.44 123 LEU A CA 1
ATOM 873 C C . LEU A 1 123 ? -3.250 -6.210 7.244 1.00 91.44 123 LEU A C 1
ATOM 875 O O . LEU A 1 123 ? -2.993 -5.812 8.380 1.00 91.44 123 LEU A O 1
ATOM 879 N N . LEU A 1 124 ? -4.008 -7.286 7.021 1.00 89.56 124 LEU A N 1
ATOM 880 C CA . LEU A 1 124 ? -4.618 -8.073 8.098 1.00 89.56 124 LEU A CA 1
ATOM 881 C C . LEU A 1 124 ? -3.561 -8.714 9.007 1.00 89.56 124 LEU A C 1
ATOM 883 O O . LEU A 1 124 ? -3.687 -8.651 10.229 1.00 89.56 124 LEU A O 1
ATOM 887 N N . ALA A 1 125 ? -2.490 -9.273 8.432 1.00 88.69 125 ALA A N 1
ATOM 888 C CA . ALA A 1 125 ? -1.391 -9.860 9.201 1.00 88.69 125 ALA A CA 1
ATOM 889 C C . ALA A 1 125 ? -0.653 -8.829 10.076 1.00 88.69 125 ALA A C 1
ATOM 891 O O . ALA A 1 125 ? -0.122 -9.183 11.126 1.00 88.69 125 ALA A O 1
ATOM 892 N N . ASN A 1 126 ? -0.659 -7.554 9.672 1.00 87.31 126 ASN A N 1
ATOM 893 C CA . ASN A 1 126 ? -0.078 -6.444 10.429 1.00 87.31 126 ASN A CA 1
ATOM 894 C C . ASN A 1 126 ? -1.094 -5.728 11.342 1.00 87.31 126 ASN A C 1
ATOM 896 O O . ASN A 1 126 ? -0.765 -4.716 11.957 1.00 87.31 126 ASN A O 1
ATOM 900 N N . GLY A 1 127 ? -2.318 -6.252 11.474 1.00 85.69 127 GLY A N 1
ATOM 901 C CA . GLY A 1 127 ? -3.320 -5.747 12.417 1.00 85.69 127 GLY A CA 1
ATOM 902 C C . GLY A 1 127 ? -4.236 -4.649 11.872 1.00 85.69 127 GLY A C 1
ATOM 903 O O . GLY A 1 127 ? -4.962 -4.020 12.646 1.00 85.69 127 GLY A O 1
ATOM 904 N N . CYS A 1 128 ? -4.253 -4.411 10.560 1.00 86.06 128 CYS A N 1
ATOM 905 C CA . CYS A 1 128 ? -5.267 -3.560 9.946 1.00 86.06 128 CYS A CA 1
ATOM 906 C C . CYS A 1 128 ? -6.658 -4.191 10.107 1.00 86.06 128 CYS A C 1
ATOM 908 O O . CYS A 1 128 ? -6.827 -5.399 9.968 1.00 86.06 128 CYS A O 1
ATOM 910 N N . GLY A 1 129 ? -7.663 -3.384 10.453 1.00 78.38 129 GLY A N 1
ATOM 911 C CA . GLY A 1 129 ? -9.028 -3.865 10.709 1.00 78.38 129 GLY A CA 1
ATOM 912 C C . GLY A 1 129 ? -9.222 -4.608 12.040 1.00 78.38 129 GLY A C 1
ATOM 913 O O . GLY A 1 129 ? -10.359 -4.916 12.404 1.00 78.38 129 GLY A O 1
ATOM 914 N N . VAL A 1 130 ? -8.157 -4.852 12.813 1.00 77.44 130 VAL A N 1
ATOM 915 C CA . VAL A 1 130 ? -8.264 -5.453 14.146 1.00 77.44 130 VAL A CA 1
ATOM 916 C C . VAL A 1 130 ? -8.629 -4.372 15.158 1.00 77.44 130 VAL A C 1
ATOM 918 O O . VAL A 1 130 ? -7.922 -3.380 15.337 1.00 77.44 130 VAL A O 1
ATOM 921 N N . ARG A 1 131 ? -9.740 -4.571 15.870 1.00 63.56 131 ARG A N 1
ATOM 922 C CA . ARG A 1 131 ? -10.039 -3.773 17.062 1.00 63.56 131 ARG A CA 1
ATOM 923 C C . ARG A 1 131 ? -9.095 -4.233 18.170 1.00 63.56 131 ARG A C 1
ATOM 925 O O . ARG A 1 131 ? -9.204 -5.375 18.607 1.00 63.56 131 ARG A O 1
ATOM 932 N N . LYS A 1 132 ? -8.181 -3.366 18.620 1.00 56.75 132 LYS A N 1
ATOM 933 C CA . LYS A 1 132 ? -7.382 -3.619 19.829 1.00 56.75 132 LYS A CA 1
ATOM 934 C C . LYS A 1 132 ? -8.335 -3.701 21.029 1.00 56.75 132 LYS A C 1
ATOM 936 O O . LYS A 1 132 ? -8.786 -2.676 21.542 1.00 56.75 132 LYS A O 1
ATOM 941 N N . GLY A 1 133 ? -8.693 -4.926 21.408 1.00 49.12 133 GLY A N 1
ATOM 942 C CA . GLY A 1 133 ? -9.208 -5.248 22.734 1.00 49.12 133 GLY A CA 1
ATOM 943 C C . GLY A 1 133 ? -8.025 -5.348 23.693 1.00 49.12 133 GLY A C 1
ATOM 944 O O . GLY A 1 133 ? -6.99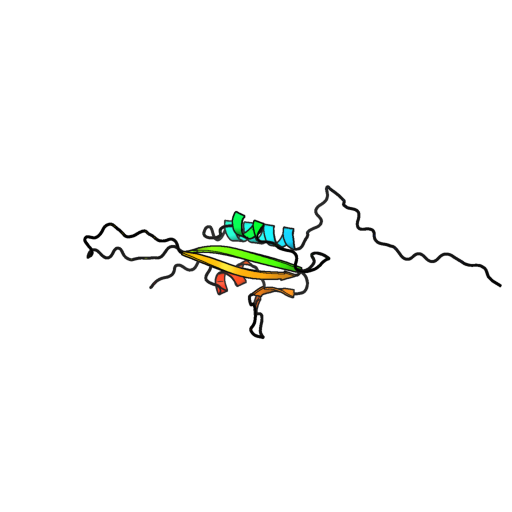1 -5.894 23.310 1.00 49.12 133 GLY A O 1
ATOM 945 N N . ALA A 1 134 ? -8.170 -4.738 24.868 1.00 46.41 134 ALA A N 1
ATOM 946 C CA . ALA A 1 134 ? -7.194 -4.799 25.954 1.00 46.41 134 ALA A CA 1
ATOM 947 C C . ALA A 1 134 ? -6.942 -6.237 26.431 1.00 46.41 134 ALA A C 1
ATOM 949 O O . ALA A 1 134 ? -7.901 -7.045 26.382 1.00 46.41 134 ALA A O 1
#

Secondary structure (DSSP, 8-state):
-----------------TTS----HHHHHHHHHHHHHHH-TTB-HHHHHHT-EESSTTSSEEEEEEEEEE-------TT--S-------EEEEEEEEEETTTEEEE-SSSS-PEEESSHHHHHHHTTTT-----

Solvent-accessible surface area (backbone atoms only — not comparable to full-atom values): 8392 Å² total; per-residue (Å²): 140,81,87,86,78,89,78,91,74,85,79,78,73,78,69,89,66,88,88,68,86,75,81,38,48,58,56,52,51,36,53,52,44,49,56,44,25,72,76,37,75,47,39,42,42,70,63,18,49,71,44,52,41,68,77,38,100,82,36,58,28,24,34,30,42,47,34,32,53,38,62,68,63,70,73,87,71,93,80,64,103,56,80,84,81,61,91,67,65,43,77,47,74,47,60,35,37,42,26,90,92,65,42,31,32,42,68,85,93,68,101,64,61,51,72,28,97,38,68,62,60,46,40,47,76,71,50,52,91,52,72,56,70,128

Radius of gyration: 22.64 Å; Cα contacts (8 Å, |Δi|>4): 188; chains: 1; bounding box: 54×28×87 Å

Foldseek 3Di:
DDDDDDDDDDPPPVPPDDDDDPPFQLNVVLVQLVVLCVVQVQKPSVQFSVQWDQPDPVRQKIKTKIKGWAFAPDDPPVPDPDPPDDSPTDMDIFIWMAGPVQAIWGDDDDDDTDHDNGPNRVCVVVQRVPHDDD